Protein AF-A0A971MTV9-F1 (afdb_monomer_lite)

Sequence (107 aa):
MKIITEFVNGKISTANENLASRETPFTAHPKFAGISLKHLVTGRLTNGQISCHLVKIEPHCTLETHVHEGNLEIHEIIHDDCPHILSGFCRAEPNKSSFLSKNILGY

Structure (mmCIF, N/CA/C/O backbone):
data_AF-A0A971MTV9-F1
#
_entry.id   AF-A0A971MTV9-F1
#
loop_
_atom_site.group_PDB
_atom_site.id
_atom_site.type_symbol
_atom_site.label_atom_id
_atom_site.label_alt_id
_atom_site.label_comp_id
_atom_site.label_asym_id
_atom_site.label_entity_id
_atom_site.label_seq_id
_atom_site.pdbx_PDB_ins_code
_atom_site.Cartn_x
_atom_site.Cartn_y
_atom_site.Cartn_z
_atom_site.occupancy
_atom_site.B_iso_or_equiv
_atom_site.auth_seq_id
_atom_site.auth_comp_id
_atom_site.auth_asym_id
_atom_site.auth_atom_id
_atom_site.pdbx_PDB_model_num
ATOM 1 N N . MET A 1 1 ? 9.680 16.186 -8.103 1.00 60.81 1 MET A N 1
ATOM 2 C CA . MET A 1 1 ? 10.222 15.176 -7.161 1.00 60.81 1 MET A CA 1
ATOM 3 C C . MET A 1 1 ? 9.902 15.406 -5.671 1.00 60.81 1 MET A C 1
ATOM 5 O O . MET A 1 1 ? 10.269 14.566 -4.867 1.00 60.81 1 MET A O 1
ATOM 9 N N . LYS A 1 2 ? 9.211 16.488 -5.259 1.00 68.38 2 LYS A N 1
ATOM 10 C CA . LYS A 1 2 ? 8.893 16.748 -3.835 1.00 68.38 2 LYS A CA 1
ATOM 11 C C . LYS A 1 2 ? 7.708 15.922 -3.306 1.00 68.38 2 LYS A C 1
ATOM 13 O O . LYS A 1 2 ? 7.739 15.476 -2.169 1.00 68.38 2 LYS A O 1
ATOM 18 N N . ILE A 1 3 ? 6.699 15.677 -4.146 1.00 72.19 3 ILE A N 1
ATOM 19 C CA . ILE A 1 3 ? 5.427 15.069 -3.725 1.00 72.19 3 ILE A CA 1
ATOM 20 C C . ILE A 1 3 ? 5.570 13.615 -3.239 1.00 72.19 3 ILE A C 1
ATOM 22 O O . ILE A 1 3 ? 5.038 13.272 -2.190 1.00 72.19 3 ILE A O 1
ATOM 26 N N . ILE A 1 4 ? 6.369 12.782 -3.918 1.00 81.25 4 ILE A N 1
ATOM 27 C CA . ILE A 1 4 ? 6.624 11.389 -3.501 1.00 81.25 4 ILE A CA 1
ATOM 28 C C . ILE A 1 4 ? 7.319 11.348 -2.143 1.00 81.25 4 ILE A C 1
ATOM 30 O O . ILE A 1 4 ? 6.955 10.553 -1.282 1.00 81.25 4 ILE A O 1
ATOM 34 N N . THR A 1 5 ? 8.314 12.214 -1.940 1.00 85.81 5 THR A N 1
ATOM 35 C CA . THR A 1 5 ? 9.070 12.280 -0.687 1.00 85.81 5 THR A CA 1
ATOM 36 C C . THR A 1 5 ? 8.151 12.562 0.497 1.00 85.81 5 THR A C 1
ATOM 38 O O . THR A 1 5 ? 8.330 11.949 1.547 1.00 85.81 5 THR A O 1
ATOM 41 N N . GLU A 1 6 ? 7.137 13.413 0.321 1.00 87.25 6 GLU A N 1
ATOM 42 C CA . GLU A 1 6 ? 6.123 13.672 1.350 1.00 87.25 6 GLU A CA 1
ATOM 43 C C . GLU A 1 6 ? 5.239 12.445 1.610 1.00 87.25 6 GLU A C 1
ATOM 45 O O . GLU A 1 6 ? 4.978 12.115 2.762 1.00 87.25 6 GLU A O 1
ATOM 50 N N . PHE A 1 7 ? 4.833 11.689 0.587 1.00 87.69 7 PHE A N 1
ATOM 51 C CA . PHE A 1 7 ? 4.092 10.439 0.816 1.00 87.69 7 PHE A CA 1
ATOM 52 C C . PHE A 1 7 ? 4.941 9.369 1.520 1.00 87.69 7 PHE A C 1
ATOM 54 O O . PHE A 1 7 ? 4.441 8.639 2.379 1.00 87.69 7 PHE A O 1
ATOM 61 N N . VAL A 1 8 ? 6.233 9.277 1.194 1.00 91.56 8 VAL A N 1
ATOM 62 C CA . VAL A 1 8 ? 7.145 8.275 1.766 1.00 91.56 8 VAL A CA 1
ATOM 63 C C . VAL A 1 8 ? 7.568 8.632 3.192 1.00 91.56 8 VAL A C 1
ATOM 65 O O . VAL A 1 8 ? 7.660 7.733 4.027 1.00 91.56 8 VAL A O 1
ATOM 68 N N . ASN A 1 9 ? 7.820 9.910 3.483 1.00 93.19 9 ASN A N 1
ATOM 69 C CA . ASN A 1 9 ? 8.434 10.342 4.743 1.00 93.19 9 ASN A CA 1
ATOM 70 C C . ASN A 1 9 ? 7.559 11.260 5.599 1.00 93.19 9 ASN A C 1
ATOM 72 O O . ASN A 1 9 ? 7.941 11.580 6.725 1.00 93.19 9 ASN A O 1
ATOM 76 N N . GLY A 1 10 ? 6.419 11.696 5.075 1.00 91.75 10 GLY A N 1
ATOM 77 C CA . GLY A 1 10 ? 5.549 12.667 5.720 1.00 91.75 10 GLY A CA 1
ATOM 78 C C . GLY A 1 10 ? 4.682 12.073 6.822 1.00 91.75 10 GLY A C 1
ATOM 79 O O . GLY A 1 10 ? 4.931 10.990 7.361 1.00 91.75 10 GLY A O 1
ATOM 80 N N . LYS A 1 11 ? 3.645 12.828 7.173 1.00 93.75 11 LYS A N 1
ATOM 81 C CA . LYS A 1 11 ? 2.743 12.542 8.287 1.00 93.75 11 LYS A CA 1
ATOM 82 C C . LYS A 1 11 ? 1.355 12.189 7.766 1.00 93.75 11 LYS A C 1
ATOM 84 O O . LYS A 1 11 ? 0.816 12.899 6.923 1.00 93.75 11 LYS A O 1
ATOM 89 N N . ILE A 1 12 ? 0.767 11.135 8.313 1.00 91.25 12 ILE A N 1
ATOM 90 C CA . ILE A 1 12 ? -0.639 10.781 8.124 1.00 91.25 12 ILE A CA 1
ATOM 91 C C . ILE A 1 12 ? -1.394 11.269 9.359 1.00 91.25 12 ILE A C 1
ATOM 93 O O . ILE A 1 12 ? -1.029 10.924 10.480 1.00 91.25 12 ILE A O 1
ATOM 97 N N . SER A 1 13 ? -2.431 12.076 9.163 1.00 90.62 13 SER A N 1
ATOM 98 C CA . SER A 1 13 ? -3.290 12.561 10.245 1.00 90.62 13 SER A CA 1
ATOM 99 C C . SER A 1 13 ? -4.666 11.924 10.117 1.00 90.62 13 SER A C 1
ATOM 101 O O . SER A 1 13 ? -5.315 12.047 9.081 1.00 90.62 13 SER A O 1
ATOM 103 N N . THR A 1 14 ? -5.104 11.246 11.171 1.00 83.25 14 THR A N 1
ATOM 104 C CA . THR A 1 14 ? -6.476 10.751 11.325 1.00 83.25 14 THR A CA 1
ATOM 105 C C . THR A 1 14 ? -7.208 11.613 12.355 1.00 83.25 14 THR A C 1
ATOM 107 O O . THR A 1 14 ? -6.607 12.487 12.980 1.00 83.25 14 THR A O 1
ATOM 110 N N . ALA A 1 15 ? -8.501 11.361 12.567 1.00 84.88 15 ALA A N 1
ATOM 111 C CA . ALA A 1 15 ? -9.250 12.030 13.632 1.00 84.88 15 ALA A CA 1
ATOM 112 C C . ALA A 1 15 ? -8.693 11.730 15.039 1.00 84.88 15 ALA A C 1
ATOM 114 O O . ALA A 1 15 ? -8.882 12.531 15.949 1.00 84.88 15 ALA A O 1
ATOM 115 N N . ASN A 1 16 ? -8.004 10.595 15.207 1.00 83.31 16 ASN A N 1
ATOM 116 C CA . ASN A 1 16 ? -7.601 10.081 16.516 1.00 83.31 16 ASN A CA 1
ATOM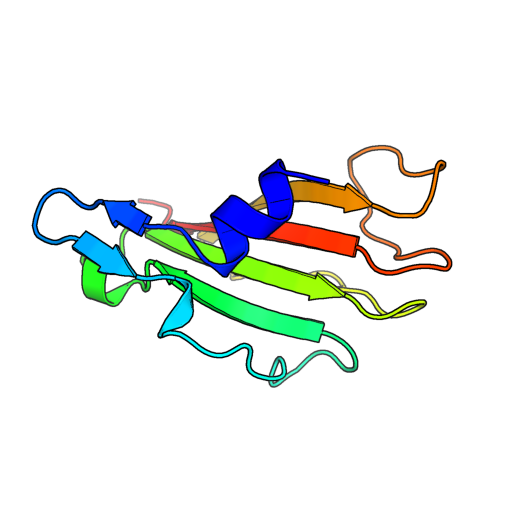 117 C C . ASN A 1 16 ? -6.093 10.183 16.765 1.00 83.31 16 ASN A C 1
ATOM 119 O O . ASN A 1 16 ? -5.662 10.305 17.908 1.00 83.31 16 ASN A O 1
ATOM 123 N N . GLU A 1 17 ? -5.279 10.119 15.712 1.00 87.31 17 GLU A N 1
ATOM 124 C CA . GLU A 1 17 ? -3.827 10.019 15.844 1.00 87.31 17 GLU A CA 1
ATOM 125 C C . GLU A 1 17 ? -3.062 10.551 14.629 1.00 87.31 17 GLU A C 1
ATOM 127 O O . GLU A 1 17 ? -3.596 10.688 13.524 1.00 87.31 17 GLU A O 1
ATOM 132 N N . ASN A 1 18 ? -1.774 10.823 14.850 1.00 92.69 18 ASN A N 1
ATOM 133 C CA . ASN A 1 18 ? -0.810 11.145 13.809 1.00 92.69 18 ASN A CA 1
ATOM 134 C C . ASN A 1 18 ? 0.205 10.010 13.690 1.00 92.69 18 ASN A C 1
ATOM 136 O O . ASN A 1 18 ? 0.807 9.620 14.686 1.00 92.69 18 ASN A O 1
ATOM 140 N N . LEU A 1 19 ? 0.445 9.555 12.467 1.00 91.25 19 LEU A N 1
ATOM 141 C CA . LEU A 1 19 ? 1.404 8.505 12.148 1.00 91.25 19 LEU A CA 1
ATOM 142 C C . LEU A 1 19 ? 2.506 9.073 11.259 1.00 91.25 19 LEU A C 1
ATOM 144 O O . LEU A 1 19 ? 2.246 9.895 10.375 1.00 91.25 19 LEU A O 1
ATOM 148 N N . ALA A 1 20 ? 3.741 8.624 11.458 1.00 94.50 20 ALA A N 1
ATOM 149 C CA . ALA A 1 20 ? 4.844 8.978 10.578 1.00 94.50 20 ALA A CA 1
ATOM 150 C C . ALA A 1 20 ? 4.992 7.913 9.482 1.00 94.50 20 ALA A C 1
ATOM 152 O O . ALA A 1 20 ? 5.346 6.769 9.758 1.00 94.50 20 ALA A O 1
ATOM 153 N N . SER A 1 21 ? 4.778 8.288 8.216 1.00 94.00 21 SER A N 1
ATOM 154 C CA . SER A 1 21 ? 4.888 7.360 7.077 1.00 94.00 21 SER A CA 1
ATOM 155 C C . SER A 1 21 ? 6.269 6.699 7.012 1.00 94.00 21 SER A C 1
ATOM 157 O O . SER A 1 21 ? 6.385 5.517 6.689 1.00 94.00 21 SER A O 1
ATOM 159 N N . ARG A 1 22 ? 7.326 7.433 7.386 1.00 94.56 22 ARG A N 1
ATOM 160 C CA . ARG A 1 22 ? 8.710 6.927 7.426 1.00 94.56 22 ARG A CA 1
ATOM 161 C C . ARG A 1 22 ? 8.908 5.710 8.340 1.00 94.56 22 ARG A C 1
ATOM 163 O O . ARG A 1 22 ? 9.842 4.953 8.116 1.00 94.56 22 ARG A O 1
ATOM 170 N N . GLU A 1 23 ? 8.066 5.540 9.359 1.00 94.25 23 GLU A N 1
ATOM 171 C CA . GLU A 1 23 ? 8.175 4.448 10.339 1.00 94.25 23 GLU A CA 1
ATOM 172 C C . GLU A 1 23 ? 7.524 3.156 9.839 1.00 94.25 23 GLU A C 1
ATOM 174 O O . GLU A 1 23 ? 7.805 2.075 10.349 1.00 94.25 23 GLU A O 1
ATOM 179 N N . THR A 1 24 ? 6.692 3.247 8.801 1.00 92.12 24 THR A N 1
ATOM 180 C CA . THR A 1 24 ? 6.158 2.073 8.113 1.00 92.12 24 THR A CA 1
ATOM 181 C C . THR A 1 24 ? 7.122 1.690 6.988 1.00 92.12 24 THR A C 1
ATOM 183 O O . THR A 1 24 ? 7.411 2.527 6.135 1.00 92.12 24 THR A O 1
ATOM 186 N N . PRO A 1 25 ? 7.662 0.467 6.930 1.00 94.31 25 PRO A N 1
ATOM 187 C CA . PRO A 1 25 ? 8.475 0.043 5.796 1.00 94.31 25 PRO A CA 1
ATOM 188 C C . PRO A 1 25 ? 7.598 -0.309 4.587 1.00 94.31 25 PRO A C 1
ATOM 190 O O . PRO A 1 25 ? 6.403 -0.574 4.715 1.00 94.31 25 PRO A O 1
ATOM 193 N N . PHE A 1 26 ? 8.208 -0.345 3.402 1.00 95.19 26 PHE A N 1
ATOM 194 C CA . PHE A 1 26 ? 7.614 -1.060 2.275 1.00 95.19 26 PHE A CA 1
ATOM 195 C C . PHE A 1 26 ? 7.784 -2.567 2.483 1.00 95.19 26 PHE A C 1
ATOM 197 O O . PHE A 1 26 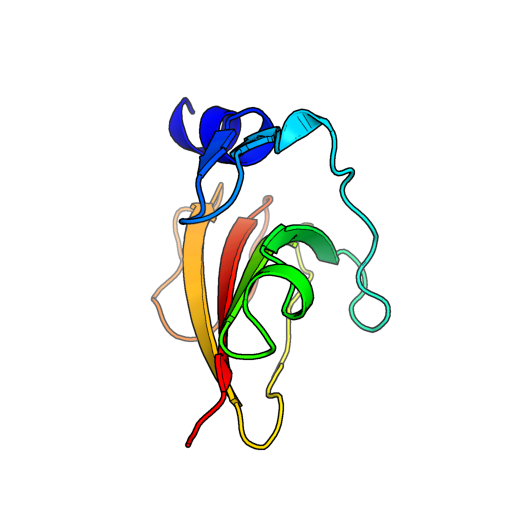? 8.865 -3.024 2.857 1.00 95.19 26 PHE A O 1
ATOM 204 N N . THR A 1 27 ? 6.743 -3.336 2.195 1.00 95.50 27 THR A N 1
ATOM 205 C CA . THR A 1 27 ? 6.754 -4.801 2.197 1.00 95.50 27 THR A CA 1
ATOM 206 C C . THR A 1 27 ? 6.375 -5.320 0.817 1.00 95.50 27 THR A C 1
ATOM 208 O O . THR A 1 27 ? 5.650 -4.662 0.072 1.00 95.50 27 THR A O 1
ATOM 211 N N . ALA A 1 28 ? 6.891 -6.486 0.431 1.00 94.69 28 ALA A N 1
ATOM 212 C CA . ALA A 1 28 ? 6.510 -7.105 -0.836 1.00 94.69 28 ALA A CA 1
ATOM 213 C C . ALA A 1 28 ? 5.024 -7.495 -0.819 1.00 94.69 28 ALA A C 1
ATOM 215 O O . ALA A 1 28 ? 4.515 -7.983 0.193 1.00 94.69 28 ALA A O 1
ATOM 216 N N . HIS A 1 29 ? 4.332 -7.303 -1.943 1.00 89.50 29 HIS A N 1
ATOM 217 C CA . HIS A 1 29 ? 2.965 -7.781 -2.095 1.00 89.50 29 HIS A CA 1
ATOM 218 C C . HIS A 1 29 ? 2.956 -9.319 -2.086 1.00 89.50 29 HIS A C 1
ATOM 220 O O . HIS A 1 29 ? 3.720 -9.927 -2.836 1.00 89.50 29 HIS A O 1
ATOM 226 N N . PRO A 1 30 ? 2.077 -9.984 -1.314 1.00 88.69 30 PRO A N 1
ATOM 227 C CA . PRO A 1 30 ? 2.105 -11.444 -1.178 1.00 88.69 30 PRO A CA 1
ATOM 228 C C . PRO A 1 30 ? 1.758 -12.196 -2.472 1.00 88.69 30 PRO A C 1
ATOM 230 O O . PRO A 1 30 ? 2.120 -13.358 -2.620 1.00 88.69 30 PRO A O 1
ATOM 233 N N . LYS A 1 31 ? 1.031 -11.549 -3.391 1.00 86.00 31 LYS A N 1
ATOM 234 C CA . LYS A 1 31 ? 0.533 -12.161 -4.638 1.00 86.00 31 LYS A CA 1
ATOM 235 C C . LYS A 1 31 ? 1.159 -11.634 -5.932 1.00 86.00 31 LYS A C 1
ATOM 237 O O . LYS A 1 31 ? 1.083 -12.326 -6.937 1.00 86.00 31 LYS A O 1
ATOM 242 N N . PHE A 1 32 ? 1.741 -10.433 -5.932 1.00 83.19 32 PHE A N 1
ATOM 243 C CA . PHE A 1 32 ? 2.189 -9.787 -7.170 1.00 83.19 32 PHE A CA 1
ATOM 244 C C . PHE A 1 32 ? 3.688 -9.527 -7.099 1.00 83.19 32 PHE A C 1
ATOM 246 O O . PHE A 1 32 ? 4.160 -8.763 -6.254 1.00 83.19 32 PHE A O 1
ATOM 253 N N . ALA A 1 33 ? 4.436 -10.181 -7.984 1.00 88.12 33 ALA A N 1
ATOM 254 C CA . ALA A 1 33 ? 5.877 -10.009 -8.077 1.00 88.12 33 ALA A CA 1
ATOM 255 C C . ALA A 1 33 ? 6.231 -8.571 -8.487 1.00 88.12 33 ALA A C 1
ATOM 257 O O . ALA A 1 33 ? 5.534 -7.953 -9.288 1.00 88.12 33 ALA A O 1
ATOM 258 N N . GLY A 1 34 ? 7.311 -8.033 -7.912 1.00 86.69 34 GLY A N 1
ATOM 259 C CA . GLY A 1 34 ? 7.772 -6.668 -8.190 1.00 86.69 34 GLY A CA 1
ATOM 260 C C . GLY A 1 34 ? 6.847 -5.558 -7.679 1.00 86.69 34 GLY A C 1
ATOM 261 O O . GLY A 1 34 ? 7.095 -4.387 -7.957 1.00 86.69 34 GLY A O 1
ATOM 262 N N . ILE A 1 35 ? 5.813 -5.896 -6.905 1.00 87.62 35 ILE A N 1
ATOM 263 C CA . ILE A 1 35 ? 4.954 -4.926 -6.228 1.00 87.62 35 ILE A CA 1
ATOM 264 C C . ILE A 1 35 ? 5.362 -4.840 -4.763 1.00 87.62 35 ILE A C 1
ATOM 266 O O . ILE A 1 35 ? 5.542 -5.855 -4.087 1.00 87.62 35 ILE A O 1
ATOM 270 N N . SER A 1 36 ? 5.469 -3.620 -4.250 1.00 91.75 36 SER A N 1
ATOM 271 C CA . SER A 1 36 ? 5.644 -3.371 -2.821 1.00 91.75 36 SER A CA 1
ATOM 272 C C . SER A 1 36 ? 4.604 -2.387 -2.309 1.00 91.75 36 SER A C 1
ATOM 274 O O . SER A 1 36 ? 4.211 -1.452 -3.005 1.00 91.75 36 SER A O 1
ATOM 276 N N . LEU A 1 37 ? 4.142 -2.621 -1.087 1.00 91.31 37 LEU A N 1
ATOM 277 C CA . LEU A 1 37 ? 3.112 -1.848 -0.418 1.00 91.31 37 LEU A CA 1
ATOM 278 C C . LEU A 1 37 ? 3.682 -1.197 0.834 1.00 91.31 37 LEU A C 1
ATOM 280 O O . LEU A 1 37 ? 4.439 -1.803 1.585 1.00 91.31 37 LEU A O 1
ATOM 284 N N . LYS A 1 38 ? 3.245 0.025 1.098 1.00 93.50 38 LYS A N 1
ATOM 285 C CA . LYS A 1 38 ? 3.390 0.710 2.375 1.00 93.50 38 LYS A CA 1
ATOM 286 C C . LYS A 1 38 ? 1.991 1.070 2.867 1.00 93.50 38 LYS A C 1
ATOM 288 O O . LYS A 1 38 ? 1.279 1.849 2.229 1.00 93.50 38 LYS A O 1
ATOM 293 N N . HIS A 1 39 ? 1.575 0.490 3.989 1.00 91.44 39 HIS A N 1
ATOM 294 C CA . HIS A 1 39 ? 0.238 0.705 4.542 1.00 91.44 39 HIS A CA 1
ATOM 295 C C . HIS A 1 39 ? 0.162 2.046 5.285 1.00 91.44 39 HIS A C 1
ATOM 297 O O . HIS A 1 39 ? 0.445 2.113 6.475 1.00 91.44 39 HIS A O 1
ATOM 303 N N . LEU A 1 40 ? -0.225 3.113 4.580 1.00 91.06 40 LEU A N 1
ATOM 304 C CA . LEU A 1 40 ? -0.374 4.451 5.166 1.00 91.06 40 LEU A CA 1
ATOM 305 C C . LEU A 1 40 ? -1.557 4.515 6.142 1.00 91.06 40 LEU A C 1
ATOM 307 O O . LEU A 1 40 ? -1.456 5.105 7.211 1.00 91.06 40 LEU A O 1
ATOM 311 N N . VAL A 1 41 ? -2.682 3.899 5.770 1.00 90.81 41 VAL A N 1
ATOM 312 C CA . VAL A 1 41 ? -3.859 3.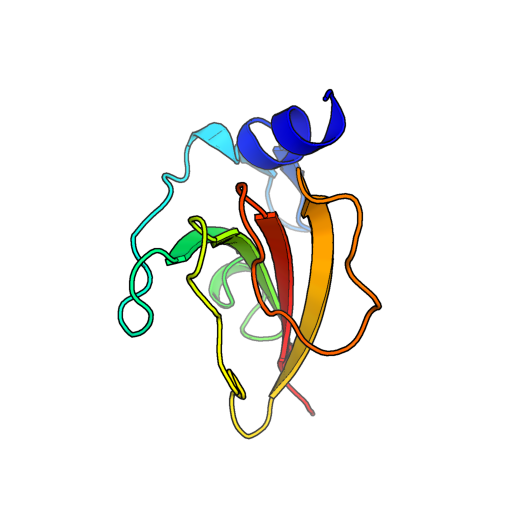739 6.630 1.00 90.81 41 VAL A CA 1
ATOM 313 C C . VAL A 1 41 ? -4.319 2.290 6.533 1.00 90.81 41 VAL A C 1
ATOM 315 O O . VAL A 1 41 ? -4.530 1.772 5.436 1.00 90.81 41 VAL A O 1
ATOM 318 N N . THR A 1 42 ? -4.471 1.620 7.671 1.00 89.81 42 THR A N 1
ATOM 319 C CA . THR A 1 42 ? -5.012 0.256 7.735 1.00 89.81 42 THR A CA 1
ATOM 320 C C . THR A 1 42 ? -6.492 0.297 8.097 1.00 89.81 42 THR A C 1
ATOM 322 O O . THR A 1 42 ? -6.931 1.221 8.780 1.00 89.81 42 THR A O 1
ATOM 325 N N . GLY A 1 43 ? -7.253 -0.735 7.72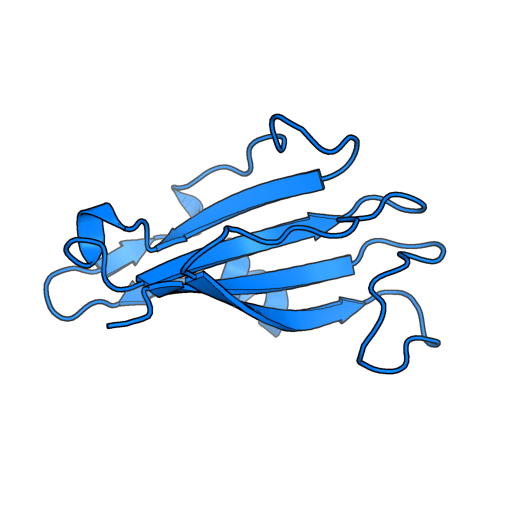0 1.00 86.81 43 GLY A N 1
ATOM 326 C CA . GLY A 1 43 ? -8.656 -0.852 8.135 1.00 86.81 43 GLY A CA 1
ATOM 327 C C . GLY A 1 43 ? -8.826 -0.827 9.659 1.00 86.81 43 GLY A C 1
ATOM 328 O O . GLY A 1 43 ? -9.807 -0.296 10.164 1.00 86.81 43 GLY A O 1
ATOM 329 N N . ARG A 1 44 ? -7.833 -1.301 10.426 1.00 88.00 44 ARG A N 1
ATOM 330 C CA . ARG A 1 44 ? -7.849 -1.208 11.894 1.00 88.00 44 ARG A CA 1
ATOM 331 C C . ARG A 1 44 ? -7.960 0.239 12.392 1.00 88.00 44 ARG A C 1
ATOM 333 O O . ARG A 1 44 ? -8.648 0.469 13.376 1.00 88.00 44 ARG A O 1
ATOM 340 N N . LEU A 1 45 ? -7.318 1.197 11.721 1.00 86.94 45 LEU A N 1
ATOM 341 C CA . LEU A 1 45 ? -7.356 2.617 12.106 1.00 86.94 45 LEU A CA 1
ATOM 342 C C . LEU A 1 45 ? -8.711 3.276 11.825 1.00 86.94 45 LEU A C 1
ATOM 344 O O . LEU A 1 45 ? -9.004 4.347 12.349 1.00 86.94 45 LEU A O 1
ATOM 348 N N . THR A 1 46 ? -9.523 2.660 10.971 1.00 85.50 46 THR A N 1
ATOM 349 C CA . THR A 1 46 ? -10.755 3.248 10.434 1.00 85.50 46 THR A CA 1
ATOM 350 C C . THR A 1 46 ? -11.985 2.403 10.741 1.00 85.50 46 THR A C 1
ATOM 352 O O . THR A 1 46 ? -13.053 2.655 10.187 1.00 85.50 46 THR A O 1
ATOM 355 N N . ASN A 1 47 ? -11.863 1.413 11.632 1.00 86.75 47 ASN A N 1
ATOM 356 C CA . ASN A 1 47 ? -12.909 0.431 11.934 1.00 86.75 47 ASN A CA 1
ATOM 357 C C . ASN A 1 47 ? -13.438 -0.275 10.675 1.00 86.75 47 ASN A C 1
ATOM 359 O O . ASN A 1 47 ? -14.635 -0.475 10.505 1.00 86.75 47 ASN A O 1
ATOM 363 N N . GLY A 1 48 ? -12.529 -0.610 9.765 1.00 85.25 48 GLY A N 1
ATOM 364 C CA . GLY A 1 48 ? -12.809 -1.297 8.511 1.00 85.25 48 GLY A CA 1
ATOM 365 C C . GLY A 1 48 ? -13.196 -0.377 7.359 1.00 85.25 48 GLY A C 1
ATOM 366 O O . GLY A 1 48 ? -13.052 -0.796 6.225 1.00 85.25 48 GLY A O 1
ATOM 367 N N . GLN A 1 49 ? -13.603 0.871 7.599 1.00 83.56 49 GLN A N 1
ATOM 368 C CA . GLN A 1 49 ? -14.242 1.714 6.576 1.00 83.56 49 GLN A CA 1
ATOM 369 C C . GLN A 1 49 ? -13.367 2.005 5.349 1.00 83.56 49 GLN A C 1
ATOM 371 O O . GLN A 1 49 ? -13.866 2.033 4.225 1.00 83.56 49 GLN A O 1
ATOM 376 N N . ILE A 1 50 ? -12.072 2.258 5.568 1.00 85.31 50 ILE A N 1
ATOM 377 C CA . ILE A 1 50 ? -11.126 2.564 4.489 1.00 85.31 50 ILE A CA 1
ATOM 378 C C . ILE A 1 50 ? -9.703 2.113 4.819 1.00 85.31 50 ILE A C 1
ATOM 380 O O . ILE A 1 50 ? -9.233 2.264 5.950 1.00 85.31 50 ILE A O 1
ATOM 384 N N . SER A 1 51 ? -8.979 1.632 3.814 1.00 87.56 51 SER A N 1
ATOM 385 C CA . SER A 1 51 ? -7.520 1.511 3.861 1.00 87.56 51 SER A CA 1
ATOM 386 C C . SER A 1 51 ? -6.863 2.302 2.732 1.00 87.56 51 SER A C 1
ATOM 388 O O . SER A 1 51 ? -7.439 2.463 1.659 1.00 87.56 51 SER A O 1
ATOM 390 N N . CYS A 1 52 ? -5.651 2.800 2.987 1.00 89.88 52 CYS A N 1
ATOM 391 C CA . CYS A 1 52 ? -4.851 3.548 2.021 1.00 89.88 52 CYS A CA 1
ATOM 392 C C . CYS A 1 52 ? -3.442 2.963 1.951 1.00 89.88 52 CYS A C 1
ATOM 394 O O . CYS A 1 52 ? -2.772 2.788 2.979 1.00 89.88 52 CYS A O 1
ATOM 396 N N . HIS A 1 53 ? -2.964 2.694 0.741 1.00 89.50 53 HIS A N 1
ATOM 397 C CA . HIS A 1 53 ? -1.660 2.083 0.511 1.00 89.50 53 HIS A CA 1
ATOM 398 C C . HIS A 1 53 ? -0.868 2.891 -0.501 1.00 89.50 53 HIS A C 1
ATOM 400 O O . HIS A 1 53 ? -1.378 3.221 -1.568 1.00 89.50 53 HIS A O 1
ATOM 406 N N . LEU A 1 54 ? 0.388 3.176 -0.168 1.00 90.69 54 LEU A N 1
ATOM 407 C CA . LEU A 1 54 ? 1.358 3.607 -1.157 1.00 90.69 54 LEU A CA 1
ATOM 408 C C . LEU A 1 54 ? 1.932 2.356 -1.812 1.00 90.69 54 LEU A C 1
ATOM 410 O O . LEU A 1 54 ? 2.546 1.518 -1.153 1.00 90.69 54 LEU A O 1
ATOM 414 N N . VAL A 1 55 ? 1.695 2.228 -3.103 1.00 88.62 55 VAL A N 1
ATOM 415 C CA . VAL A 1 55 ? 2.075 1.083 -3.918 1.00 88.62 55 VAL A CA 1
ATOM 416 C C . VAL A 1 55 ? 3.232 1.504 -4.797 1.00 88.62 55 VAL A C 1
ATOM 418 O O . VAL A 1 55 ? 3.179 2.568 -5.404 1.00 88.62 55 VAL A O 1
ATOM 421 N N . LYS A 1 56 ? 4.265 0.676 -4.886 1.00 88.69 56 LYS A N 1
ATOM 422 C CA . LYS A 1 56 ? 5.361 0.847 -5.832 1.00 88.69 56 LYS A CA 1
ATOM 423 C C . LYS A 1 56 ? 5.438 -0.379 -6.727 1.00 88.69 56 LYS A C 1
ATOM 425 O O . LYS A 1 56 ? 5.475 -1.503 -6.224 1.00 88.69 56 LYS A O 1
ATOM 430 N N . ILE A 1 57 ? 5.492 -0.131 -8.028 1.00 85.31 57 ILE A N 1
ATOM 431 C CA . ILE A 1 57 ? 5.566 -1.139 -9.078 1.00 85.31 57 ILE A CA 1
AT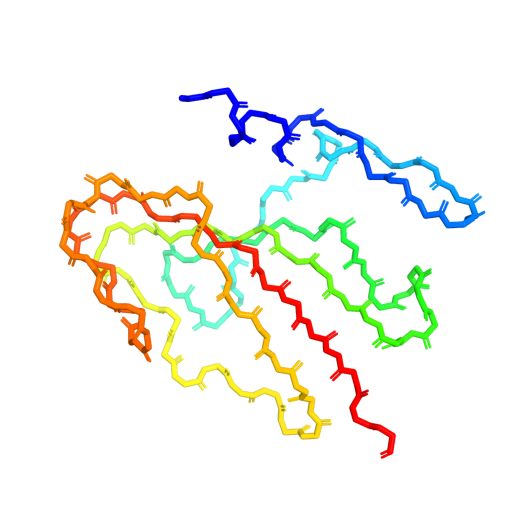OM 432 C C . ILE A 1 57 ? 6.952 -1.062 -9.720 1.00 85.31 57 ILE A C 1
ATOM 434 O O . ILE A 1 57 ? 7.383 0.001 -10.175 1.00 85.31 57 ILE A O 1
ATOM 438 N N . GLU A 1 58 ? 7.676 -2.178 -9.711 1.00 84.56 58 GLU A N 1
ATOM 439 C CA . GLU A 1 58 ? 8.920 -2.313 -10.466 1.00 84.56 58 GLU A CA 1
ATOM 440 C C . GLU A 1 58 ? 8.639 -2.404 -11.981 1.00 84.56 58 GLU A C 1
ATOM 442 O O . GLU A 1 58 ? 7.546 -2.812 -12.383 1.00 84.56 58 GLU A O 1
ATOM 447 N N . PRO A 1 59 ? 9.601 -2.025 -12.843 1.00 80.81 59 PRO A N 1
ATOM 448 C CA . PRO A 1 59 ? 9.409 -2.033 -14.293 1.00 80.81 59 PRO A CA 1
ATOM 449 C C . PRO A 1 59 ? 8.896 -3.379 -14.817 1.00 80.81 59 PRO A C 1
ATOM 451 O O . PRO A 1 59 ? 9.382 -4.431 -14.401 1.00 80.81 59 PRO A O 1
ATOM 454 N N . HIS A 1 60 ? 7.953 -3.341 -15.763 1.00 76.50 60 HIS A N 1
ATOM 455 C CA . HIS A 1 60 ? 7.335 -4.519 -16.391 1.00 76.50 60 HIS A CA 1
ATOM 456 C C . HIS A 1 60 ? 6.479 -5.400 -15.462 1.00 76.50 60 HIS A C 1
ATOM 458 O O . HIS A 1 60 ? 5.995 -6.446 -15.897 1.00 76.50 60 HIS A O 1
ATOM 464 N N . CYS A 1 61 ? 6.258 -4.999 -14.208 1.00 78.88 61 CYS A N 1
ATOM 465 C CA . CYS A 1 61 ? 5.306 -5.651 -13.313 1.00 78.88 61 CYS A CA 1
ATOM 466 C C . CYS A 1 61 ? 3.925 -4.984 -13.400 1.00 78.88 61 CYS A C 1
ATOM 468 O O . CYS A 1 61 ? 3.781 -3.845 -13.834 1.00 78.88 61 CYS A O 1
ATOM 470 N N . THR A 1 62 ? 2.878 -5.691 -12.989 1.00 74.31 62 THR A N 1
ATOM 471 C CA . THR A 1 62 ? 1.513 -5.157 -13.004 1.00 74.31 62 THR A CA 1
ATOM 472 C C . THR A 1 62 ? 0.768 -5.600 -11.751 1.00 74.31 62 THR A C 1
ATOM 474 O O . THR A 1 62 ? 0.957 -6.718 -11.266 1.00 74.31 62 THR A O 1
ATOM 477 N N . LEU A 1 63 ? -0.060 -4.708 -11.204 1.00 70.62 63 LEU A N 1
ATOM 478 C CA . LEU A 1 63 ? -1.225 -5.151 -10.453 1.00 70.62 63 LEU A CA 1
ATOM 479 C C . LEU A 1 63 ? -2.264 -5.492 -11.516 1.00 70.62 63 LEU A C 1
ATOM 481 O O . LEU A 1 63 ? -2.784 -4.579 -12.150 1.00 70.62 63 LEU A O 1
ATOM 485 N N . GLU A 1 64 ? -2.493 -6.786 -11.750 1.00 66.50 64 GLU A N 1
ATOM 486 C CA . GLU A 1 64 ? -3.518 -7.288 -12.678 1.00 66.50 64 GLU A CA 1
ATOM 487 C C . GLU A 1 64 ? -4.931 -6.874 -12.201 1.00 66.50 64 GLU A C 1
ATOM 489 O O . GLU A 1 64 ? -5.099 -5.844 -11.554 1.00 66.50 64 GLU A O 1
ATOM 494 N N . THR A 1 65 ? -5.988 -7.645 -12.476 1.00 64.12 65 THR A N 1
ATOM 495 C CA . THR A 1 65 ? -7.329 -7.399 -11.905 1.00 64.12 65 THR A CA 1
ATOM 496 C C . THR A 1 65 ? -7.322 -7.607 -10.382 1.00 64.12 65 THR A C 1
ATOM 498 O O . THR A 1 65 ? -7.787 -8.617 -9.858 1.00 64.12 65 THR A O 1
ATOM 501 N N . HIS A 1 66 ? -6.743 -6.658 -9.652 1.00 59.53 66 HIS A N 1
ATOM 502 C CA . HIS A 1 66 ? -6.854 -6.548 -8.214 1.00 59.53 66 HIS A CA 1
ATOM 503 C C . HIS A 1 66 ? -8.241 -5.989 -7.922 1.00 59.53 66 HIS A C 1
ATOM 505 O O . HIS A 1 66 ? -8.502 -4.801 -8.082 1.00 59.53 66 HIS A O 1
ATOM 511 N N . VAL A 1 67 ? -9.153 -6.902 -7.611 1.00 62.47 67 VAL A N 1
ATOM 512 C CA . VAL A 1 67 ? -10.513 -6.589 -7.199 1.00 62.47 67 VAL A CA 1
ATOM 513 C C . VAL A 1 67 ? -10.756 -7.340 -5.904 1.00 62.47 67 VAL A C 1
ATOM 515 O O . VAL A 1 67 ? -10.775 -8.573 -5.881 1.00 62.47 67 VAL A O 1
ATOM 518 N N . HIS A 1 68 ? -10.941 -6.607 -4.815 1.00 63.12 68 HIS A N 1
ATOM 519 C CA . HIS A 1 68 ? -11.581 -7.144 -3.630 1.00 63.12 68 HIS A CA 1
ATOM 520 C C . HIS A 1 68 ? -13.098 -7.122 -3.823 1.00 63.12 68 HIS A C 1
ATOM 522 O O . HIS A 1 68 ? -13.726 -6.066 -3.850 1.00 63.12 68 HIS A O 1
ATOM 528 N N . GLU A 1 69 ? -13.695 -8.302 -3.958 1.00 64.81 69 GLU A N 1
ATOM 529 C CA . GLU A 1 69 ? -15.146 -8.452 -4.060 1.00 64.81 69 GLU A CA 1
ATOM 530 C C . GLU A 1 69 ? -15.844 -7.786 -2.857 1.00 64.81 69 GLU A C 1
ATOM 532 O O . GLU A 1 69 ? -15.476 -8.026 -1.707 1.00 64.81 69 GLU A O 1
ATOM 537 N N . GLY A 1 70 ? -16.812 -6.904 -3.131 1.00 69.31 70 GLY A N 1
ATOM 538 C CA . GLY A 1 70 ? -17.518 -6.107 -2.116 1.00 69.31 70 GLY A CA 1
ATOM 539 C C . GLY A 1 70 ? -16.874 -4.760 -1.757 1.00 69.31 70 GLY A C 1
ATOM 540 O O . GLY A 1 70 ? -17.490 -3.971 -1.040 1.00 69.31 70 GLY A O 1
ATOM 541 N N . ASN A 1 71 ? -15.684 -4.453 -2.285 1.00 70.00 71 ASN A N 1
ATOM 542 C CA . ASN A 1 71 ? -14.970 -3.208 -1.998 1.00 70.00 71 ASN A CA 1
ATOM 543 C C . ASN A 1 71 ? -14.798 -2.358 -3.258 1.00 70.00 71 ASN A C 1
ATOM 545 O O . ASN A 1 71 ? -14.474 -2.859 -4.334 1.00 70.00 71 ASN A O 1
ATOM 549 N N . LEU A 1 72 ? -14.966 -1.046 -3.110 1.00 75.56 72 LEU A N 1
ATOM 550 C CA . LEU A 1 72 ? -14.574 -0.081 -4.127 1.00 75.56 72 LEU A CA 1
ATOM 551 C C . LEU A 1 72 ? -13.081 0.213 -3.979 1.00 75.56 72 LEU A C 1
ATOM 553 O O . LEU A 1 72 ? -12.649 0.717 -2.944 1.00 75.56 72 LEU A O 1
ATOM 557 N N . GLU A 1 73 ? -12.309 -0.044 -5.029 1.00 74.75 73 GLU A N 1
ATOM 558 C CA . GLU A 1 73 ? -10.889 0.301 -5.079 1.00 74.75 73 GLU A CA 1
ATOM 559 C C . GLU A 1 73 ? -10.641 1.487 -6.012 1.00 74.75 73 GLU A C 1
ATOM 561 O O . GLU A 1 73 ? -11.127 1.521 -7.143 1.00 74.75 73 GLU A O 1
ATOM 566 N N . ILE A 1 74 ? -9.857 2.459 -5.549 1.00 77.94 74 ILE A N 1
ATOM 567 C CA . ILE A 1 74 ? -9.444 3.626 -6.336 1.00 77.94 74 ILE A CA 1
ATOM 568 C C . ILE A 1 74 ? -7.922 3.650 -6.412 1.00 77.94 74 ILE A C 1
ATOM 570 O O . ILE A 1 74 ? -7.259 3.629 -5.376 1.00 77.94 74 ILE A O 1
ATOM 574 N N . HIS A 1 75 ? -7.382 3.760 -7.626 1.00 77.56 75 HIS A N 1
ATOM 575 C CA . HIS A 1 75 ? -5.948 3.862 -7.891 1.00 77.56 75 HIS A CA 1
ATOM 576 C C . HIS A 1 75 ? -5.608 5.218 -8.513 1.00 77.56 75 HIS A C 1
ATOM 578 O O . HIS A 1 75 ? -6.104 5.556 -9.586 1.00 77.56 75 HIS A O 1
ATOM 584 N N . GLU A 1 76 ? -4.740 5.985 -7.854 1.00 79.94 76 GLU A N 1
ATOM 585 C CA . GLU A 1 76 ? -4.240 7.271 -8.349 1.00 79.94 76 GLU A CA 1
ATOM 586 C C . GLU A 1 76 ? -2.729 7.199 -8.584 1.00 79.94 76 GLU A C 1
ATOM 588 O O . GLU A 1 76 ? -1.981 6.822 -7.681 1.00 79.94 76 GLU A O 1
ATOM 593 N N . ILE A 1 77 ? -2.276 7.570 -9.785 1.00 81.44 77 ILE A N 1
ATOM 594 C CA . ILE A 1 77 ? -0.848 7.656 -10.117 1.00 81.44 77 ILE A CA 1
ATOM 595 C C . ILE A 1 77 ? -0.292 8.941 -9.510 1.00 81.44 77 ILE A C 1
ATOM 597 O O . ILE A 1 77 ? -0.675 10.033 -9.919 1.00 81.44 77 ILE A O 1
ATOM 601 N N . ILE A 1 78 ? 0.631 8.820 -8.555 1.00 80.50 78 ILE A N 1
ATOM 602 C CA . ILE A 1 78 ? 1.266 9.989 -7.918 1.00 80.50 78 ILE A CA 1
ATOM 603 C C . ILE A 1 78 ? 2.657 10.288 -8.486 1.00 80.50 78 ILE A C 1
ATOM 605 O O . ILE A 1 78 ? 3.217 11.358 -8.237 1.00 80.50 78 ILE A O 1
ATOM 609 N N . HIS A 1 79 ? 3.227 9.325 -9.213 1.00 81.31 79 HIS A N 1
ATOM 610 C CA . HIS A 1 79 ? 4.459 9.462 -9.977 1.00 81.31 79 HIS A CA 1
ATOM 611 C C . HIS A 1 79 ? 4.589 8.323 -10.978 1.00 81.31 79 HIS A C 1
ATOM 613 O O . HIS A 1 79 ? 4.351 7.160 -10.638 1.00 81.31 79 HIS A O 1
ATOM 619 N N . ASP A 1 80 ? 5.040 8.677 -12.169 1.00 72.38 80 ASP A N 1
ATOM 620 C CA . ASP A 1 80 ? 5.477 7.745 -13.189 1.00 72.38 80 ASP A CA 1
ATOM 621 C C . ASP A 1 80 ? 6.721 8.325 -13.867 1.00 72.38 80 ASP A C 1
ATOM 623 O O . ASP A 1 80 ? 6.773 9.513 -14.190 1.00 72.38 80 ASP A O 1
ATOM 627 N N . ASP A 1 81 ? 7.731 7.484 -14.048 1.00 65.81 81 ASP A N 1
ATOM 628 C CA . ASP A 1 81 ? 8.922 7.805 -14.834 1.00 65.81 81 ASP A CA 1
ATOM 629 C C . ASP A 1 81 ? 8.708 7.484 -16.334 1.00 65.81 81 ASP A C 1
ATOM 631 O O . ASP A 1 81 ? 9.634 7.621 -17.140 1.00 65.81 81 ASP A O 1
ATOM 635 N N . CYS A 1 82 ? 7.499 7.054 -16.720 1.00 51.03 82 CYS A N 1
ATOM 636 C CA . CYS A 1 82 ? 7.087 6.793 -18.093 1.00 51.03 82 CYS A CA 1
ATOM 637 C C . CYS A 1 82 ? 6.162 7.908 -18.639 1.00 51.03 82 CYS A C 1
ATOM 639 O O . CYS A 1 82 ? 5.116 8.195 -18.061 1.00 51.03 82 CYS A O 1
ATOM 641 N N . PRO A 1 83 ? 6.478 8.539 -19.784 1.00 50.38 83 PRO A N 1
ATOM 642 C CA . PRO A 1 83 ? 5.663 9.621 -20.350 1.00 50.38 83 PRO A CA 1
ATOM 643 C C . PRO A 1 83 ? 4.370 9.158 -21.060 1.00 50.38 83 PRO A C 1
ATOM 645 O O . PRO A 1 83 ? 3.681 9.985 -21.657 1.00 50.38 83 PRO A O 1
ATOM 648 N N . HIS A 1 84 ? 4.026 7.863 -21.026 1.00 45.97 84 HIS A N 1
ATOM 649 C CA . HIS A 1 84 ? 2.944 7.276 -21.825 1.00 45.97 84 HIS A CA 1
ATOM 650 C C . HIS A 1 84 ? 2.005 6.369 -21.008 1.00 45.97 84 HIS A C 1
ATOM 652 O O . HIS A 1 84 ? 1.971 5.165 -21.242 1.00 45.97 84 HIS A O 1
ATOM 658 N N . ILE A 1 85 ? 1.189 6.916 -20.097 1.00 48.81 85 ILE A N 1
ATOM 659 C CA . ILE A 1 85 ? 0.040 6.172 -19.543 1.00 48.81 85 ILE A CA 1
ATOM 660 C C . ILE A 1 85 ? -1.252 6.995 -19.638 1.00 48.81 85 ILE A C 1
ATOM 662 O O . ILE A 1 85 ? -1.357 8.104 -19.115 1.00 48.81 85 ILE A O 1
ATOM 666 N N . LEU A 1 86 ? -2.250 6.408 -20.314 1.00 37.72 86 LEU A N 1
ATOM 667 C CA . LEU A 1 86 ? -3.662 6.788 -20.257 1.00 37.72 86 LEU A CA 1
ATOM 668 C C . LEU A 1 86 ? -4.300 6.102 -19.039 1.00 37.72 86 LEU A C 1
ATOM 670 O O . LEU A 1 86 ? -4.125 4.902 -18.829 1.00 37.72 86 LEU A O 1
ATOM 674 N N . SER A 1 87 ? -5.076 6.851 -18.260 1.00 38.56 87 SER A N 1
ATOM 675 C CA . SER A 1 87 ? -5.863 6.347 -17.131 1.00 38.56 87 SER A CA 1
ATOM 676 C C . SER A 1 87 ? -6.750 5.157 -17.532 1.00 38.56 87 SER A C 1
ATOM 678 O O . SER A 1 87 ? -7.558 5.288 -18.451 1.00 38.56 87 SER A O 1
ATOM 680 N N . GLY A 1 88 ? -6.648 4.031 -16.817 1.00 40.00 88 GLY A N 1
ATOM 681 C CA . GLY A 1 88 ? -7.627 2.932 -16.886 1.00 40.00 88 GLY A CA 1
ATOM 682 C C . GLY A 1 88 ? -7.051 1.518 -17.008 1.00 40.00 88 GLY A C 1
ATOM 683 O O . GLY A 1 88 ? -7.747 0.568 -16.675 1.00 40.00 88 GLY A O 1
ATOM 684 N N . PHE A 1 89 ? -5.785 1.363 -17.404 1.00 39.31 89 PHE A N 1
ATOM 685 C CA . PHE A 1 89 ? -5.075 0.078 -17.416 1.00 39.31 89 PHE A CA 1
ATOM 686 C C . PHE A 1 89 ? -3.647 0.289 -16.899 1.00 39.31 89 PHE A C 1
ATOM 688 O O . PHE A 1 89 ? -2.843 0.955 -17.546 1.00 39.31 89 PHE A O 1
ATOM 695 N N . CYS A 1 90 ? -3.319 -0.253 -15.721 1.00 45.66 90 CYS A N 1
ATOM 696 C CA . CYS A 1 90 ? -1.990 -0.101 -15.119 1.00 45.66 90 CYS A CA 1
ATOM 697 C C . CYS A 1 90 ? -1.025 -1.167 -15.654 1.00 45.66 90 CYS A C 1
ATOM 699 O O . CYS A 1 90 ? -0.691 -2.141 -14.976 1.00 45.66 90 CYS A O 1
ATOM 701 N N . ARG A 1 91 ? -0.570 -0.986 -16.894 1.00 42.03 91 ARG A N 1
ATOM 702 C CA . ARG A 1 91 ? 0.609 -1.688 -17.401 1.00 42.03 91 ARG A CA 1
ATOM 703 C C . ARG A 1 91 ? 1.822 -0.807 -17.107 1.00 42.03 91 ARG A C 1
ATOM 705 O O . ARG A 1 91 ? 1.925 0.272 -17.680 1.00 42.03 91 ARG A O 1
ATOM 712 N N . ALA A 1 92 ? 2.698 -1.221 -16.189 1.00 42.72 92 ALA A N 1
ATOM 713 C CA . ALA A 1 92 ? 3.948 -0.498 -15.970 1.00 42.72 92 ALA A CA 1
ATOM 714 C C . ALA A 1 92 ? 4.878 -0.754 -17.164 1.00 42.72 92 ALA A C 1
ATOM 716 O O . ALA A 1 92 ? 5.496 -1.813 -17.284 1.00 42.72 92 ALA A O 1
ATOM 717 N N . GLU A 1 93 ? 4.930 0.210 -18.073 1.00 43.59 93 GLU A N 1
ATOM 718 C CA . GLU 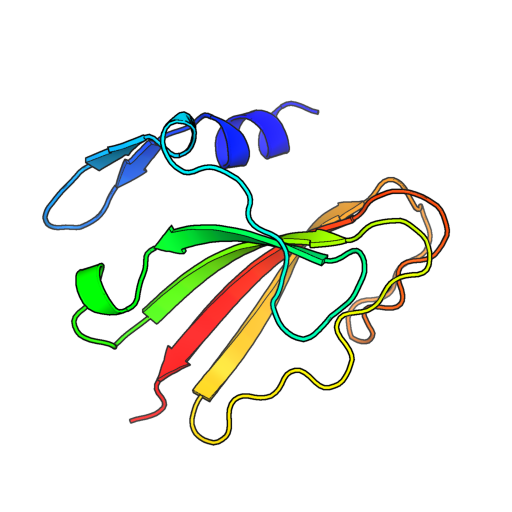A 1 93 ? 5.964 0.312 -19.102 1.00 43.59 93 GLU A CA 1
ATOM 719 C C . GLU A 1 93 ? 7.287 0.785 -18.446 1.00 43.59 93 GLU A C 1
ATOM 721 O O . GLU A 1 93 ? 7.281 1.118 -17.259 1.00 43.59 93 GLU A O 1
ATOM 726 N N . PRO A 1 94 ? 8.458 0.716 -19.114 1.00 36.03 94 PRO A N 1
ATOM 727 C CA . PRO A 1 94 ? 9.739 0.761 -18.415 1.00 36.03 94 PRO A CA 1
ATOM 728 C C . PRO A 1 94 ? 9.905 2.033 -17.567 1.00 36.03 94 PRO A C 1
ATOM 730 O O . PRO A 1 94 ? 9.672 3.137 -18.058 1.00 36.03 94 PRO A O 1
ATOM 733 N N . ASN A 1 95 ? 10.373 1.827 -16.327 1.00 40.84 95 ASN A N 1
ATOM 734 C CA . ASN A 1 95 ? 10.557 2.759 -15.198 1.00 40.84 95 ASN A CA 1
ATOM 735 C C . ASN A 1 95 ? 9.465 2.679 -14.102 1.00 40.84 95 ASN A C 1
ATOM 737 O O . ASN A 1 95 ? 8.371 2.168 -14.304 1.00 40.84 95 ASN A O 1
ATOM 741 N N . LYS A 1 96 ? 9.833 3.048 -12.867 1.00 46.16 96 LYS A N 1
ATOM 742 C CA . LYS A 1 96 ? 9.062 2.757 -11.643 1.00 46.16 96 LYS A CA 1
ATOM 743 C C . LYS A 1 96 ? 7.817 3.637 -11.558 1.00 46.16 96 LYS A C 1
ATOM 745 O O . LYS A 1 96 ? 7.917 4.853 -11.674 1.00 46.16 96 LYS A O 1
ATOM 750 N N . SER A 1 97 ? 6.680 3.042 -11.216 1.00 54.06 97 SER A N 1
ATOM 751 C CA . SER A 1 97 ? 5.434 3.776 -10.971 1.00 54.06 97 SER A CA 1
ATOM 752 C C . SER A 1 97 ? 4.997 3.635 -9.513 1.00 54.06 97 SER A C 1
ATOM 754 O O . SER A 1 97 ? 5.246 2.619 -8.856 1.00 54.06 97 SER A O 1
ATOM 756 N N . SER A 1 98 ? 4.414 4.703 -8.962 1.00 52.22 98 SER A N 1
ATOM 757 C CA . SER A 1 98 ? 3.880 4.721 -7.597 1.00 52.22 98 SER A CA 1
ATOM 758 C C . SER A 1 98 ? 2.418 5.156 -7.585 1.00 52.22 98 SER A C 1
ATOM 760 O O . SER A 1 98 ? 2.063 6.168 -8.192 1.00 52.22 98 SER A O 1
ATOM 762 N N . PHE A 1 99 ? 1.585 4.414 -6.855 1.00 58.66 99 PHE A N 1
ATOM 763 C CA . PHE A 1 99 ? 0.139 4.612 -6.802 1.00 58.66 99 PHE A CA 1
ATOM 764 C C . PHE A 1 99 ? -0.337 4.776 -5.368 1.00 58.66 99 PHE A C 1
ATOM 766 O O . PHE A 1 99 ? 0.197 4.156 -4.448 1.00 58.66 99 PHE A O 1
ATOM 773 N N . LEU A 1 100 ? -1.388 5.563 -5.184 1.00 50.88 100 LEU A N 1
ATOM 774 C CA . LEU A 1 100 ? -2.200 5.514 -3.981 1.00 50.88 100 LEU A CA 1
ATOM 775 C C . LEU A 1 100 ? -3.409 4.623 -4.266 1.00 50.88 100 LEU A C 1
ATOM 777 O O . LEU A 1 100 ? -4.229 4.956 -5.118 1.00 50.88 100 LEU A O 1
ATOM 781 N N . SER A 1 101 ? -3.501 3.496 -3.565 1.00 53.72 101 SER A N 1
ATOM 782 C CA . SER A 1 101 ? -4.694 2.647 -3.571 1.00 53.72 101 SER A CA 1
ATOM 783 C C . SER A 1 101 ? -5.564 2.986 -2.364 1.00 53.72 101 SER A C 1
ATOM 785 O O . SER A 1 101 ? -5.043 3.077 -1.246 1.00 53.72 101 SER A O 1
ATOM 787 N N . LYS A 1 102 ? -6.865 3.196 -2.581 1.00 54.34 102 LYS A N 1
ATOM 788 C CA . LYS A 1 102 ? -7.875 3.368 -1.530 1.00 54.34 102 LYS A CA 1
ATOM 789 C C . LYS A 1 102 ? -8.927 2.281 -1.669 1.00 54.34 102 LYS A C 1
ATOM 791 O O . LYS A 1 102 ? -9.623 2.260 -2.679 1.00 54.34 102 LYS A O 1
ATOM 796 N N . ASN A 1 103 ? -9.077 1.454 -0.642 1.00 54.03 103 ASN A N 1
ATOM 797 C CA . ASN A 1 103 ? -10.159 0.476 -0.564 1.00 54.03 103 ASN A CA 1
ATOM 798 C C . ASN A 1 103 ? -11.248 1.041 0.336 1.00 54.03 103 ASN A C 1
ATOM 800 O O . ASN A 1 103 ? -10.987 1.302 1.508 1.00 54.03 103 ASN A O 1
ATOM 804 N N . ILE A 1 104 ? -12.442 1.233 -0.208 1.00 54.34 104 ILE A N 1
ATOM 805 C CA . ILE A 1 104 ? -13.633 1.696 0.498 1.00 54.34 104 ILE A CA 1
ATOM 806 C C . ILE A 1 104 ? -14.581 0.500 0.588 1.00 54.34 104 ILE A C 1
ATOM 808 O O . ILE A 1 104 ? -14.923 -0.084 -0.441 1.00 54.34 104 ILE A O 1
ATOM 812 N N . LEU A 1 105 ? -15.000 0.119 1.796 1.00 41.16 105 LEU A N 1
ATOM 813 C CA . LEU A 1 105 ? -16.051 -0.893 1.934 1.00 41.16 105 LEU A CA 1
ATOM 814 C C . LEU A 1 105 ? -17.366 -0.312 1.396 1.00 41.16 105 LEU A C 1
ATOM 816 O O . LEU A 1 105 ? -17.765 0.784 1.801 1.00 41.16 105 LEU A O 1
ATOM 820 N N . GLY A 1 106 ? -18.024 -1.024 0.480 1.00 36.78 106 GLY A N 1
ATOM 821 C CA . GLY A 1 106 ? -19.401 -0.711 0.102 1.00 36.78 106 GLY A CA 1
ATOM 822 C C . GLY A 1 106 ? -20.335 -1.059 1.261 1.00 36.78 106 GLY A C 1
ATOM 823 O O . GLY A 1 106 ? -20.225 -2.149 1.819 1.00 36.78 106 GLY A O 1
ATOM 824 N N . TYR A 1 107 ? -21.204 -0.124 1.646 1.00 32.62 107 TYR A N 1
ATOM 825 C CA . TYR A 1 107 ? -22.300 -0.378 2.588 1.00 32.62 107 TYR A CA 1
ATOM 826 C C . TYR A 1 107 ? -23.506 -0.981 1.871 1.00 32.62 107 TYR A C 1
ATOM 828 O O . TYR A 1 107 ? -23.775 -0.544 0.727 1.00 32.62 107 TYR A O 1
#

Radius of gyration: 13.98 Å; chains: 1; bounding box: 33×29×38 Å

pLDDT: mean 74.48, std 18.52, range [32.62, 95.5]

Foldseek 3Di:
DVQVCCQQAHWDDDPVDIDGNVVFDWDADPPWPQKTWTWNADCVNVVNFKTKIKIKHAAQTDPDPPDDPQKDKDKDWPDAPDPDDDPDGPGRHHGMTIIIIMIGGDD

Secondary structure (DSSP, 8-state):
-HHHHHHHHSEEE-SS-EEEGGGSPPEE-SSSTTEEEEEEE-GGGGTTSEEEEEEEE-TT----S---TTEEEEEEEEEES-S---TT-----SS-EEEEEEEEE--